Protein AF-A0A7V2EI03-F1 (afdb_monomer)

pLDDT: mean 86.57, std 11.57, range [43.09, 97.56]

Solvent-accessible surface area (backbone atoms only — not comparable to full-atom values): 9944 Å² total; per-residue (Å²): 137,78,85,56,79,82,74,56,60,48,71,90,79,48,100,59,63,23,69,63,52,40,55,52,52,53,52,49,51,53,52,50,52,54,53,52,54,51,49,53,54,51,54,51,53,53,48,50,55,51,51,53,50,51,52,50,48,49,64,69,45,44,64,57,49,55,50,51,54,50,52,52,50,52,51,52,52,50,51,54,51,49,55,58,45,50,58,48,48,56,49,23,67,60,45,73,46,70,100,67,74,70,36,81,49,77,43,60,46,98,86,69,48,73,32,36,39,40,34,15,68,36,94,83,65,77,47,76,53,34,43,38,38,44,41,60,46,98,87,70,48,72,31,35,39,39,37,36,41,65,71,32,32,35,35,36,42,42,41,59,48,99,86,69,48,80,74,46,79,48,77,48,78,77,48,107

Foldseek 3Di:
DDPCVVVQDDPPPDPDDRVVVNVVVVVVVVVVVVVVVVVVVVVVVVVVVVVVVVVVCCVVCVVVVVVVVVVVVVVVVVVVVVVVVVVQVVVCVQQVNPSADKDWDFDADPVRHTAKIWIGRDPVRPHTRKMWGFDADPVRAGQKIWMDHGNWIKIWGFDADPVRHTPDIDMDTPGD

Mean predicted aligned error: 14.57 Å

Sequence (176 aa):
MRQLEKYRFRDGITPLNADTFNSRFFDIDARIHVLEQLKISWEEAVSEVRNFAAERLNIVLAPARDTIDSLTQQAQDLISNLTAYEDRFFKALIFGIGEGGFYEEVTYDANGNPQEINFFTDSTRTQLIGSIQITYDLNGNPAQINYTIGQTTYRQTVNYDANGNPVSITQEVLGV

Nearest PDB structures (foldseek):
  8qja-assembly4_D  TM=5.358E-01  e=2.505E-01  Advenella mimigardefordensis DPN7
  8rha-assembly1_A  TM=5.346E-01  e=6.527E-01  Homo sapiens

Secondary structure (DSSP, 8-state):
--SGGGG---TTTSSS-HHHHHHHHHHHHHHHHHHHHHHHHHHHHHHHHHHHHHHHHHHHHHHHHHHHHHHHHHHHHHHHHHHHHHHHHHHHHHHT--S---EEEEEE-TTS-EEEEEEESSTTS-SEEEEEEEEE-TTS-EEEEEEEETTEEEEEEEEE-TTS-EEEEEEEEEE-

Structure (mmCIF, N/CA/C/O backbone):
data_AF-A0A7V2EI03-F1
#
_entry.id   AF-A0A7V2EI03-F1
#
loop_
_atom_site.group_PDB
_atom_site.id
_atom_site.type_symbol
_atom_site.label_atom_id
_atom_site.label_alt_id
_atom_site.label_comp_id
_atom_site.label_asym_id
_atom_site.label_entity_id
_atom_site.label_seq_id
_atom_site.pdbx_PDB_ins_code
_atom_site.Cartn_x
_atom_site.Cartn_y
_atom_site.Cartn_z
_atom_site.occupancy
_atom_site.B_iso_or_equiv
_atom_site.auth_seq_id
_atom_site.auth_comp_id
_atom_site.auth_asym_id
_atom_site.auth_atom_id
_atom_site.pdbx_PDB_model_num
ATOM 1 N N . MET A 1 1 ? -35.355 20.495 56.060 1.00 43.09 1 MET A N 1
ATOM 2 C CA . MET A 1 1 ? -36.654 21.188 55.908 1.00 43.09 1 MET A CA 1
ATOM 3 C C . MET A 1 1 ? -36.492 22.215 54.793 1.00 43.09 1 MET A C 1
ATOM 5 O O . MET A 1 1 ? -35.632 23.077 54.920 1.00 43.09 1 MET A O 1
ATOM 9 N N . ARG A 1 2 ? -3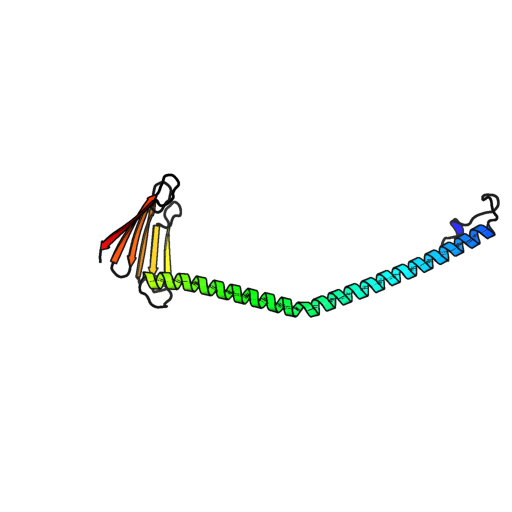7.162 22.022 53.646 1.00 53.34 2 ARG A N 1
ATOM 10 C CA . ARG A 1 2 ? -36.937 22.796 52.406 1.00 53.34 2 ARG A CA 1
ATOM 11 C C . ARG A 1 2 ? -37.581 24.191 52.479 1.00 53.34 2 ARG A C 1
ATOM 13 O O . ARG A 1 2 ? -38.558 24.380 53.191 1.00 53.34 2 ARG A O 1
ATOM 20 N N . GLN A 1 3 ? -37.025 25.139 51.719 1.00 56.72 3 GLN A N 1
ATOM 21 C CA . GLN A 1 3 ? -37.311 26.587 51.653 1.00 56.72 3 GLN A CA 1
ATOM 22 C C . GLN A 1 3 ? -38.717 26.966 51.113 1.00 56.72 3 GLN A C 1
ATOM 24 O O . GLN A 1 3 ? -38.883 27.970 50.423 1.00 56.72 3 GLN A O 1
ATOM 29 N N . LEU A 1 4 ? -39.741 26.164 51.399 1.00 62.81 4 LEU A N 1
ATOM 30 C CA . LEU A 1 4 ? -41.086 26.294 50.831 1.00 62.81 4 LEU A CA 1
ATOM 31 C C . LEU A 1 4 ? -41.955 27.352 51.538 1.00 62.81 4 LEU A C 1
ATOM 33 O O . LEU A 1 4 ? -42.941 27.814 50.971 1.00 62.81 4 LEU A O 1
ATOM 37 N N . GLU A 1 5 ? -41.546 27.809 52.728 1.00 67.50 5 GLU A N 1
ATOM 38 C CA . GLU A 1 5 ? -42.191 28.899 53.484 1.00 67.50 5 GLU A CA 1
ATOM 39 C C . GLU A 1 5 ? -42.365 30.182 52.650 1.00 67.50 5 GLU A C 1
ATOM 41 O O . GLU A 1 5 ? -43.338 30.917 52.820 1.00 67.50 5 GLU A O 1
ATOM 46 N N . LYS A 1 6 ? -41.448 30.441 51.705 1.00 72.56 6 LYS A N 1
ATOM 47 C CA . LYS A 1 6 ? -41.479 31.629 50.838 1.00 72.56 6 LYS A CA 1
ATOM 48 C C . LYS A 1 6 ? -42.637 31.613 49.830 1.00 72.56 6 LYS A C 1
ATOM 50 O O . LYS A 1 6 ? -43.072 32.681 49.410 1.00 72.56 6 LYS A O 1
ATOM 55 N N . TYR A 1 7 ? -43.135 30.434 49.459 1.00 71.50 7 TYR A N 1
ATOM 56 C CA . TYR A 1 7 ? -44.177 30.254 48.439 1.00 71.50 7 TYR A CA 1
ATOM 57 C C . TYR A 1 7 ? -45.554 29.940 49.039 1.00 71.50 7 TYR A C 1
ATOM 59 O O . TYR A 1 7 ? -46.480 29.582 48.316 1.00 71.50 7 TYR A O 1
ATOM 67 N N . ARG A 1 8 ? -45.700 30.078 50.364 1.00 77.38 8 ARG A N 1
ATOM 68 C CA . ARG A 1 8 ? -46.945 29.789 51.074 1.00 77.38 8 ARG A CA 1
ATOM 69 C C . ARG A 1 8 ? -48.007 30.854 50.771 1.00 77.38 8 ARG A C 1
ATOM 71 O O . ARG A 1 8 ? -47.783 32.047 50.986 1.00 77.38 8 ARG A O 1
ATOM 78 N N . PHE A 1 9 ? -49.176 30.417 50.317 1.00 81.62 9 PHE A N 1
ATOM 79 C CA . PHE A 1 9 ? -50.365 31.245 50.132 1.00 81.62 9 PHE A CA 1
ATOM 80 C C . PHE A 1 9 ? -50.846 31.805 51.480 1.00 81.62 9 PHE A C 1
ATOM 82 O O . PHE A 1 9 ? -50.673 31.162 52.520 1.00 81.62 9 PHE A O 1
ATOM 89 N N . AR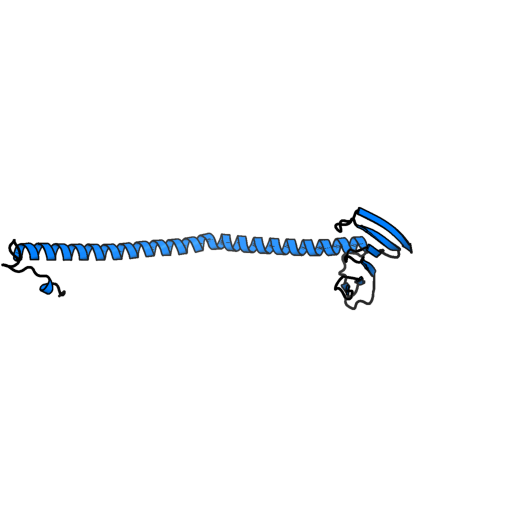G A 1 10 ? -51.418 33.015 51.471 1.00 80.56 10 ARG A N 1
ATOM 90 C CA . ARG A 1 10 ? -51.843 33.759 52.670 1.00 80.56 10 ARG A CA 1
ATOM 91 C C . ARG A 1 10 ? -53.272 34.264 52.507 1.00 80.56 10 ARG A C 1
ATOM 93 O O . ARG A 1 10 ? -53.633 34.760 51.438 1.00 80.56 10 ARG A O 1
ATOM 100 N N . ASP A 1 11 ? -54.049 34.184 53.580 1.00 77.12 11 ASP A N 1
ATOM 101 C CA . ASP A 1 11 ? -55.426 34.670 53.587 1.00 77.12 11 ASP A CA 1
ATOM 102 C C . ASP A 1 11 ? -55.490 36.187 53.357 1.00 77.12 11 ASP A C 1
ATOM 104 O O . ASP A 1 11 ? -54.619 36.941 53.793 1.00 77.12 11 ASP A O 1
ATOM 108 N N . GLY A 1 12 ? -56.517 36.629 52.626 1.00 73.19 12 GLY A N 1
ATOM 109 C CA . GLY A 1 12 ? -56.733 38.038 52.273 1.00 73.19 12 GLY A CA 1
ATOM 110 C C . GLY A 1 12 ? -55.955 38.540 51.049 1.00 73.19 12 GLY A C 1
ATOM 111 O O . GLY A 1 12 ? -56.200 39.658 50.606 1.00 73.19 12 GLY A O 1
ATOM 112 N N . ILE A 1 13 ? -55.057 37.728 50.476 1.00 71.69 13 ILE A N 1
ATOM 113 C CA . ILE A 1 13 ? -54.311 38.051 49.243 1.00 71.69 13 ILE A CA 1
ATOM 114 C C . ILE A 1 13 ? -54.766 37.162 48.070 1.00 71.69 13 ILE A C 1
ATOM 116 O O . ILE A 1 13 ? -54.751 37.606 46.923 1.00 71.69 13 ILE A O 1
ATOM 120 N N . THR A 1 14 ? -55.213 35.927 48.338 1.00 63.34 14 THR A N 1
ATOM 121 C CA . THR A 1 14 ? -55.701 34.972 47.323 1.00 63.34 14 THR A CA 1
ATOM 122 C C . THR A 1 14 ? -57.198 34.650 47.442 1.00 63.34 14 THR A C 1
ATOM 124 O O . THR A 1 14 ? -57.720 34.660 48.554 1.00 63.34 14 THR A O 1
ATOM 127 N N . PRO A 1 15 ? -57.905 34.330 46.330 1.00 64.94 15 PRO A N 1
ATOM 128 C CA . PRO A 1 15 ? -59.373 34.199 46.317 1.00 64.94 15 PRO A CA 1
ATOM 129 C C . PRO A 1 15 ? -59.959 33.030 47.127 1.00 64.94 15 PRO A C 1
ATOM 131 O O . PRO A 1 15 ? -61.143 33.063 47.448 1.00 64.94 15 PRO A O 1
ATOM 134 N N . LEU A 1 16 ? -59.168 31.992 47.435 1.00 67.62 16 LEU A N 1
ATOM 135 C CA . LEU A 1 16 ? -59.571 30.880 48.311 1.00 67.62 16 LEU A CA 1
ATOM 136 C C . LEU A 1 16 ? -58.662 30.823 49.546 1.00 67.62 16 LEU A C 1
ATOM 138 O O . LEU A 1 16 ? -57.548 31.350 49.527 1.00 67.62 16 LEU A O 1
ATOM 142 N N . ASN A 1 17 ? -59.146 30.137 50.586 1.00 81.81 17 ASN A N 1
ATOM 143 C CA . ASN A 1 17 ? -58.458 29.942 51.862 1.00 81.81 17 ASN A CA 1
ATOM 144 C C . ASN A 1 17 ? -57.049 29.331 51.671 1.00 81.81 17 ASN A C 1
ATOM 146 O O . ASN A 1 17 ? -56.855 28.364 50.920 1.00 81.81 17 ASN A O 1
ATOM 150 N N . ALA A 1 18 ? -56.077 29.906 52.378 1.00 81.50 18 ALA A N 1
ATOM 151 C CA . ALA A 1 18 ? -54.665 29.562 52.327 1.00 81.50 18 ALA A CA 1
ATOM 152 C C . ALA A 1 18 ? -54.376 28.096 52.673 1.00 81.50 18 ALA A C 1
ATOM 154 O O . ALA A 1 18 ? -53.544 27.477 52.011 1.00 81.50 18 ALA A O 1
ATOM 155 N N . ASP A 1 19 ? -55.062 27.511 53.652 1.00 82.12 19 ASP A N 1
ATOM 156 C CA . ASP A 1 19 ? -54.859 26.120 54.075 1.00 82.12 19 ASP A CA 1
ATOM 157 C C . ASP A 1 19 ? -55.144 25.146 52.932 1.00 82.12 19 ASP A C 1
ATOM 159 O O . ASP A 1 19 ? -54.378 24.210 52.687 1.00 82.12 19 ASP A O 1
ATOM 163 N N . THR A 1 20 ? -56.203 25.408 52.162 1.00 83.06 20 THR A N 1
ATOM 164 C CA . THR A 1 20 ? -56.577 24.553 51.027 1.00 83.06 20 THR A CA 1
ATOM 165 C C . THR A 1 20 ? -55.536 24.619 49.911 1.00 83.06 20 THR A C 1
ATOM 167 O O . THR A 1 20 ? -55.141 23.585 49.366 1.00 83.06 20 THR A O 1
ATOM 170 N N . PHE A 1 21 ? -55.072 25.822 49.561 1.00 84.00 21 PHE A N 1
ATOM 171 C CA . PHE A 1 21 ? -54.076 25.990 48.502 1.00 84.00 21 PHE A CA 1
ATOM 172 C C . PHE A 1 21 ? -52.703 25.460 48.903 1.00 84.00 21 PHE A C 1
ATOM 174 O O . PHE A 1 21 ? -52.075 24.756 48.116 1.00 84.00 21 PHE A O 1
ATOM 181 N N . ASN A 1 22 ? -52.257 25.745 50.126 1.00 84.81 22 ASN A N 1
ATOM 182 C CA . ASN A 1 22 ? -50.972 25.273 50.631 1.00 84.81 22 ASN A CA 1
ATOM 183 C C . ASN A 1 22 ? -50.928 23.748 50.729 1.00 84.81 22 ASN A C 1
ATOM 185 O O . ASN A 1 22 ? -49.945 23.146 50.306 1.00 84.81 22 ASN A O 1
ATOM 189 N N . SER A 1 23 ? -52.006 23.114 51.208 1.00 85.75 23 SER A N 1
ATOM 190 C CA . SER A 1 23 ? -52.102 21.651 51.259 1.00 85.75 23 SER A CA 1
ATOM 191 C C . SER A 1 23 ? -51.944 21.023 49.871 1.00 85.75 23 SER A C 1
ATOM 193 O O . SER A 1 23 ? -51.125 20.124 49.694 1.00 85.75 23 SER A O 1
ATOM 195 N N . ARG A 1 24 ? -52.658 21.540 48.862 1.00 86.44 24 ARG A N 1
ATOM 196 C CA . ARG A 1 24 ? -52.561 21.035 47.482 1.00 86.44 24 ARG A CA 1
ATOM 197 C C . ARG A 1 24 ? -51.207 21.323 46.841 1.00 86.44 24 ARG A C 1
ATOM 199 O O . ARG A 1 24 ? -50.679 20.473 46.136 1.00 86.44 24 ARG A O 1
ATOM 206 N N . PHE A 1 25 ? -50.654 22.513 47.061 1.00 85.94 25 PHE A N 1
ATOM 207 C CA . PHE A 1 25 ? -49.375 22.912 46.481 1.00 85.94 25 PHE A CA 1
ATOM 208 C C . PHE A 1 25 ? -48.225 22.045 47.001 1.00 85.94 25 PHE A C 1
ATOM 210 O O . PHE A 1 25 ? -47.438 21.540 46.205 1.00 85.94 25 PHE A O 1
ATOM 217 N N . PHE A 1 26 ? -48.164 21.811 48.313 1.00 86.38 26 PHE A N 1
ATOM 218 C CA . PHE A 1 26 ? -47.128 20.955 48.892 1.00 86.38 26 PHE A CA 1
ATOM 219 C C . PHE A 1 26 ? -47.316 19.474 48.541 1.00 86.38 26 PHE A C 1
ATOM 221 O O . PHE A 1 26 ? -46.319 18.781 48.355 1.00 86.38 26 PHE A O 1
ATOM 228 N N . ASP A 1 27 ? -48.556 18.994 48.382 1.00 90.19 27 ASP A N 1
ATOM 229 C CA . ASP A 1 27 ? -48.814 17.648 47.847 1.00 90.19 27 ASP A CA 1
ATOM 230 C C . ASP A 1 27 ? -48.286 17.498 46.409 1.00 90.19 27 ASP A C 1
ATOM 232 O O . ASP A 1 27 ? -47.587 16.535 46.091 1.00 90.19 27 ASP A O 1
ATOM 236 N N . ILE A 1 28 ? -48.552 18.482 45.543 1.00 89.50 28 ILE A N 1
ATOM 237 C CA . ILE A 1 28 ? -48.052 18.488 44.163 1.00 89.50 28 ILE A CA 1
ATOM 238 C C . ILE A 1 28 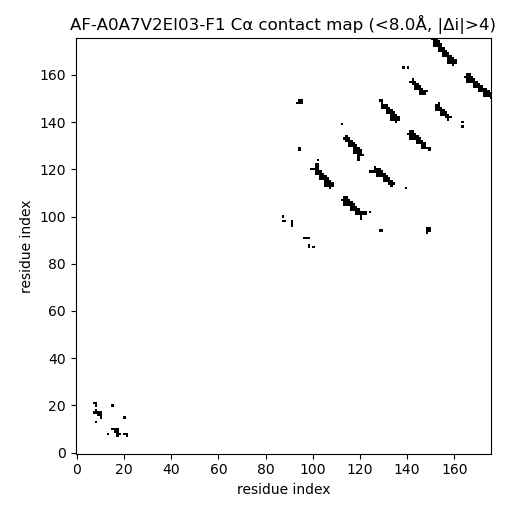? -46.519 18.534 44.132 1.00 89.50 28 ILE A C 1
ATOM 240 O O . ILE A 1 28 ? -45.922 17.750 43.398 1.00 89.50 28 ILE A O 1
ATOM 244 N N . ASP A 1 29 ? -45.879 19.390 44.934 1.00 87.56 29 ASP A N 1
ATOM 245 C CA . ASP A 1 29 ? -44.412 19.470 45.031 1.00 87.56 29 ASP A CA 1
ATOM 246 C C . ASP A 1 29 ? -43.801 18.133 45.476 1.00 87.56 29 ASP A C 1
ATOM 248 O O . ASP A 1 29 ? -42.862 17.631 44.855 1.00 87.56 29 ASP A O 1
ATOM 252 N N . ALA A 1 30 ? -44.391 17.489 46.488 1.00 88.19 30 ALA A N 1
ATOM 253 C CA . ALA A 1 30 ? -43.953 16.174 46.944 1.00 88.19 30 ALA A CA 1
ATOM 254 C C . ALA A 1 30 ? -44.085 15.110 45.840 1.00 88.19 30 ALA A C 1
ATOM 256 O O . ALA A 1 30 ? -43.170 14.309 45.639 1.00 88.19 30 ALA A O 1
ATOM 257 N N . ARG A 1 31 ? -45.190 15.117 45.084 1.00 93.00 31 ARG A N 1
ATOM 258 C CA . ARG A 1 31 ? -45.401 14.194 43.956 1.00 93.00 31 ARG A CA 1
ATOM 259 C C . ARG A 1 31 ? -44.432 14.452 42.805 1.00 93.00 31 ARG A C 1
ATOM 261 O O . ARG A 1 31 ? -43.908 13.490 42.248 1.00 93.00 31 ARG A O 1
ATOM 268 N N . ILE A 1 32 ? -44.169 15.715 42.467 1.00 92.94 32 ILE A N 1
ATOM 269 C CA . ILE A 1 32 ? -43.160 16.095 41.467 1.00 92.94 32 ILE A CA 1
ATOM 270 C C . ILE A 1 32 ? -41.792 15.579 41.904 1.00 92.94 32 ILE A C 1
ATOM 272 O O . ILE A 1 32 ? -41.117 14.919 41.121 1.00 92.94 3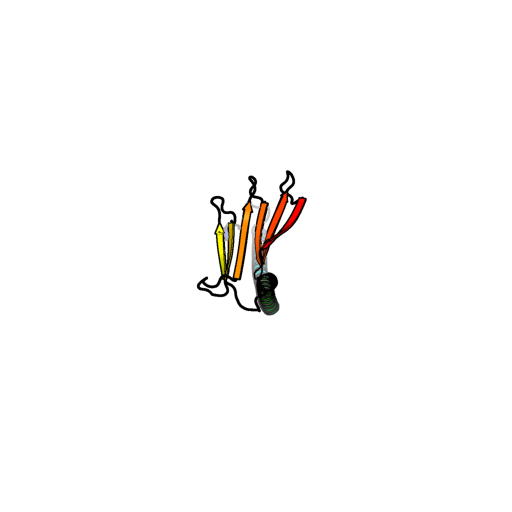2 ILE A O 1
ATOM 276 N N . HIS A 1 33 ? -41.430 15.775 43.172 1.00 90.25 33 HIS A N 1
ATOM 277 C CA . HIS A 1 33 ? -40.152 15.309 43.688 1.00 90.25 33 HIS A CA 1
ATOM 278 C C . HIS A 1 33 ? -39.976 13.786 43.570 1.00 90.25 33 HIS A C 1
ATOM 280 O O . HIS A 1 33 ? -38.907 13.312 43.188 1.00 90.25 33 HIS A O 1
ATOM 286 N N . VAL A 1 34 ? -41.022 13.004 43.862 1.00 93.00 34 VAL A N 1
ATOM 287 C CA . VAL A 1 34 ? -40.993 11.540 43.688 1.00 93.00 34 VAL A CA 1
ATOM 288 C C . VAL A 1 34 ? -40.834 11.157 42.211 1.00 93.00 34 VAL A C 1
ATOM 290 O O . VAL A 1 34 ? -40.063 10.253 41.891 1.00 93.00 34 VAL A O 1
ATOM 293 N N . LEU A 1 35 ? -41.519 11.851 41.296 1.00 93.94 35 LEU A N 1
ATOM 294 C CA . LEU A 1 35 ? -41.382 11.612 39.855 1.00 93.94 35 LEU A CA 1
ATOM 295 C C . LEU A 1 35 ? -39.978 11.955 39.336 1.00 93.94 35 LEU A C 1
ATOM 297 O O . LEU A 1 35 ? -39.449 11.225 38.499 1.00 93.94 35 LEU A O 1
ATOM 301 N N . GLU A 1 36 ? -39.354 13.018 39.845 1.00 92.94 36 GLU A N 1
ATOM 302 C CA . GLU A 1 36 ? -37.969 13.378 39.517 1.00 92.94 36 GLU A CA 1
ATOM 303 C C . GLU A 1 36 ? -36.981 12.292 39.954 1.00 92.94 36 GLU A C 1
ATOM 305 O O . GLU A 1 36 ? -36.108 11.912 39.177 1.00 92.94 36 GLU A O 1
ATOM 310 N N . GLN A 1 37 ? -37.144 11.741 41.162 1.00 93.12 37 GLN A N 1
ATOM 311 C CA . GLN A 1 37 ? -36.303 10.640 41.643 1.00 93.12 37 GLN A CA 1
ATOM 312 C C . GLN A 1 37 ? -36.459 9.380 40.786 1.00 93.12 37 GLN A C 1
ATOM 314 O O . GLN A 1 37 ? -35.463 8.759 40.416 1.00 93.12 37 GLN A O 1
ATOM 319 N N . LEU A 1 38 ? -37.698 9.022 40.431 1.00 93.94 38 LEU A N 1
ATOM 320 C CA . LEU A 1 38 ? -37.958 7.898 39.531 1.00 93.94 38 LEU A CA 1
ATOM 321 C C . LEU A 1 38 ? -37.294 8.122 38.172 1.00 93.94 38 LEU A C 1
ATOM 323 O O . LEU A 1 38 ? -36.646 7.214 37.661 1.00 93.94 38 LEU A O 1
ATOM 327 N N . LYS A 1 39 ? -37.414 9.325 37.600 1.00 94.44 39 LYS A N 1
ATOM 328 C CA . LYS A 1 39 ? -36.780 9.668 36.323 1.00 94.44 39 LYS A CA 1
ATOM 329 C C . LYS A 1 39 ? -35.261 9.471 36.372 1.00 94.44 39 LYS A C 1
ATOM 331 O O . LYS A 1 39 ? -34.727 8.837 35.470 1.00 94.44 39 LYS A O 1
ATOM 336 N N . ILE A 1 40 ? -34.592 9.974 37.412 1.00 93.06 40 ILE A N 1
ATOM 337 C CA . ILE A 1 40 ? -33.139 9.813 37.586 1.00 93.06 40 ILE A CA 1
ATOM 338 C C . ILE A 1 40 ? -32.769 8.324 37.613 1.00 93.06 40 ILE A C 1
ATOM 340 O O . ILE A 1 40 ? -31.898 7.895 36.864 1.00 93.06 40 ILE A O 1
ATOM 344 N N . SER A 1 41 ? -33.495 7.516 38.390 1.00 94.44 41 SER A N 1
ATOM 345 C CA . SER A 1 41 ? -33.260 6.068 38.462 1.00 94.44 41 SER A CA 1
ATOM 346 C C . SER A 1 41 ? -33.464 5.361 37.114 1.00 94.44 41 SER A C 1
ATOM 348 O O . SER A 1 41 ? -32.702 4.460 36.765 1.00 94.44 41 SER A O 1
ATOM 350 N N . TRP A 1 42 ? -34.459 5.776 36.324 1.00 95.38 42 TRP A N 1
ATOM 351 C CA . TRP A 1 42 ? -34.655 5.259 34.967 1.00 95.38 42 TRP A CA 1
ATOM 352 C C . TRP A 1 42 ? -33.506 5.638 34.031 1.00 95.38 42 TRP A C 1
ATOM 354 O O . TRP A 1 42 ? -33.054 4.798 33.255 1.00 95.38 42 TRP A O 1
ATOM 364 N N . GLU A 1 43 ? -33.025 6.879 34.095 1.00 96.31 43 GLU A N 1
ATOM 365 C CA . GLU A 1 43 ? -31.878 7.331 33.300 1.00 96.31 43 GLU A CA 1
ATOM 366 C C . GLU A 1 43 ? -30.607 6.544 33.657 1.00 96.31 43 GLU A C 1
ATOM 368 O O . GLU A 1 43 ? -29.874 6.119 32.761 1.00 96.31 43 GLU A O 1
ATOM 373 N N . GLU A 1 44 ? -30.387 6.271 34.944 1.00 96.00 44 GLU A N 1
ATOM 374 C CA . GLU A 1 44 ? -29.291 5.426 35.429 1.00 96.00 44 GLU A CA 1
ATOM 375 C C . GLU A 1 44 ? -29.404 3.988 34.902 1.00 96.00 44 GLU A C 1
ATOM 377 O O . GLU A 1 44 ? -28.453 3.480 34.304 1.00 96.00 44 GLU A O 1
ATOM 382 N N . ALA A 1 45 ? -30.576 3.357 35.025 1.00 94.81 45 ALA A N 1
ATOM 383 C CA . ALA A 1 45 ? -30.803 1.993 34.544 1.00 94.81 45 ALA A CA 1
ATOM 384 C C . ALA A 1 45 ? -30.622 1.870 33.019 1.00 94.81 45 ALA A C 1
ATOM 386 O O . ALA A 1 45 ? -30.026 0.912 32.521 1.00 94.81 45 ALA A O 1
ATOM 387 N N . VAL A 1 46 ? -31.097 2.859 32.252 1.00 96.88 46 VAL A N 1
ATOM 388 C CA . VAL A 1 46 ? -30.898 2.909 30.794 1.00 96.88 46 VAL A CA 1
ATOM 389 C C . VAL A 1 46 ? -29.417 3.064 30.447 1.00 96.88 46 VAL A C 1
ATOM 391 O O . VAL A 1 46 ? -28.935 2.414 29.515 1.00 96.88 46 VAL A O 1
ATOM 394 N N . SER A 1 47 ? -28.684 3.897 31.189 1.00 96.56 47 SER A N 1
ATOM 395 C CA . SER A 1 47 ? -27.239 4.072 31.011 1.00 96.56 47 SER A CA 1
ATOM 396 C C . SER A 1 47 ? -26.481 2.763 31.249 1.00 96.56 47 SER A C 1
ATOM 398 O O . SER A 1 47 ? -25.632 2.384 30.440 1.00 96.56 47 SER A O 1
ATOM 400 N N . GLU A 1 48 ? -26.836 2.019 32.297 1.00 96.38 48 GLU A N 1
ATOM 401 C CA . GLU A 1 48 ? -26.223 0.729 32.620 1.00 96.38 48 GLU A CA 1
ATOM 402 C C . GLU A 1 48 ? -26.441 -0.307 31.508 1.00 96.38 48 GLU A C 1
ATOM 404 O O . GLU A 1 48 ? -25.479 -0.902 31.016 1.00 96.38 48 GLU A O 1
ATOM 409 N N . VAL A 1 49 ? -27.681 -0.453 31.023 1.00 95.88 49 VAL A N 1
ATOM 410 C CA . VAL A 1 49 ? -27.998 -1.358 29.903 1.00 95.88 49 VAL A CA 1
ATOM 411 C C . VAL A 1 49 ? -27.234 -0.965 28.639 1.00 95.88 49 VAL A C 1
ATOM 413 O O . VAL A 1 49 ? -26.706 -1.833 27.940 1.00 95.88 49 VAL A O 1
ATOM 416 N N . ARG A 1 50 ? -27.141 0.336 28.339 1.00 94.81 50 ARG A N 1
ATOM 417 C CA . ARG A 1 50 ? -26.398 0.833 27.175 1.00 94.81 50 ARG A CA 1
ATOM 418 C C . ARG A 1 50 ? -24.910 0.497 27.272 1.00 94.81 50 ARG A C 1
ATOM 420 O O . ARG A 1 50 ? -24.335 0.041 26.284 1.00 94.81 50 ARG A O 1
ATOM 427 N N . ASN A 1 51 ? -24.300 0.710 28.435 1.00 95.50 51 ASN A N 1
ATOM 428 C CA . ASN A 1 51 ? -22.881 0.435 28.651 1.00 95.50 51 ASN A CA 1
ATOM 429 C C . ASN A 1 51 ? -22.590 -1.066 28.560 1.00 95.50 51 ASN A C 1
ATOM 431 O O . ASN A 1 51 ? -21.680 -1.469 27.838 1.00 95.50 51 ASN A O 1
ATOM 435 N N . PHE A 1 52 ? -23.428 -1.892 29.187 1.00 94.88 52 PHE A N 1
ATOM 436 C CA . PHE A 1 52 ? -23.335 -3.346 29.089 1.00 94.88 52 PHE A CA 1
ATOM 437 C C . PHE A 1 52 ? -23.475 -3.842 27.642 1.00 94.88 52 PHE A C 1
ATOM 439 O O . PHE A 1 52 ? -22.714 -4.699 27.189 1.00 94.88 52 PHE A O 1
ATOM 446 N N . ALA A 1 53 ? -24.424 -3.291 26.880 1.00 93.38 53 ALA A N 1
ATOM 447 C CA . ALA A 1 53 ? -24.597 -3.640 25.474 1.00 93.38 53 ALA A CA 1
ATOM 448 C C . ALA A 1 53 ? -23.370 -3.255 24.632 1.00 93.38 53 ALA A C 1
ATOM 450 O O . ALA A 1 53 ? -22.933 -4.052 23.804 1.00 93.38 53 ALA A O 1
ATOM 451 N N . ALA A 1 54 ? -22.790 -2.073 24.859 1.00 94.50 54 ALA A N 1
ATOM 452 C CA . ALA A 1 54 ? -21.581 -1.632 24.166 1.00 94.50 54 ALA A CA 1
ATOM 453 C C . ALA A 1 54 ? -20.377 -2.538 24.474 1.00 94.50 54 ALA A C 1
ATOM 455 O O . ALA A 1 54 ? -19.661 -2.942 23.559 1.00 94.50 54 ALA A O 1
ATOM 456 N N . GLU A 1 55 ? -20.190 -2.917 25.739 1.00 95.38 55 GLU A N 1
ATOM 457 C CA . GLU A 1 55 ? -19.133 -3.842 26.155 1.00 95.38 55 GLU A CA 1
ATOM 458 C C . GLU A 1 55 ? -19.300 -5.218 25.500 1.00 95.38 55 GLU A C 1
ATOM 460 O O . GLU A 1 55 ? -18.360 -5.757 24.913 1.00 95.38 55 GLU A O 1
ATOM 465 N N . ARG A 1 56 ? -20.522 -5.762 25.502 1.00 93.44 56 ARG A N 1
ATOM 466 C CA . ARG A 1 56 ? -20.804 -7.047 24.853 1.00 93.44 56 ARG A CA 1
ATOM 467 C C . ARG A 1 56 ? -20.620 -7.005 23.345 1.00 93.44 56 ARG A C 1
ATOM 469 O O . ARG A 1 56 ? -20.090 -7.962 22.788 1.00 93.44 56 ARG A O 1
ATOM 476 N N . LEU A 1 57 ? -21.047 -5.929 22.687 1.00 93.31 57 LEU A N 1
ATOM 477 C CA . LEU A 1 57 ? -20.820 -5.755 21.254 1.00 93.31 57 LEU A CA 1
ATOM 478 C C . LEU A 1 57 ? -19.324 -5.721 20.946 1.00 93.31 57 LEU A C 1
ATOM 480 O O . LEU A 1 57 ? -18.898 -6.403 20.021 1.00 93.31 57 LEU A O 1
ATOM 484 N N . ASN A 1 58 ? -18.520 -5.022 21.749 1.00 93.38 58 ASN A N 1
ATOM 485 C CA . ASN A 1 58 ? -17.069 -5.020 21.577 1.00 93.38 58 ASN A CA 1
ATOM 486 C C . ASN A 1 58 ? -16.470 -6.425 21.719 1.00 93.38 58 ASN A C 1
ATOM 488 O O . ASN A 1 58 ? -15.680 -6.824 20.871 1.00 93.38 58 ASN A O 1
ATOM 492 N N . ILE A 1 59 ? -16.879 -7.202 22.726 1.00 93.94 59 ILE A N 1
ATOM 493 C CA . ILE A 1 59 ? -16.394 -8.581 22.919 1.00 93.94 59 ILE A CA 1
ATOM 494 C C . ILE A 1 59 ? -16.777 -9.480 21.736 1.00 93.94 59 ILE A C 1
ATOM 496 O O . ILE A 1 59 ? -15.962 -10.269 21.268 1.00 93.94 59 ILE A O 1
ATOM 500 N N . VAL A 1 60 ? -18.013 -9.368 21.246 1.00 95.69 60 VAL A N 1
ATOM 501 C CA . VAL A 1 60 ? -18.512 -10.200 20.139 1.00 95.69 60 VAL A CA 1
ATOM 502 C C . VAL A 1 60 ? -17.868 -9.813 18.807 1.00 95.69 60 VAL A C 1
ATOM 504 O O . VAL A 1 60 ? -17.606 -10.685 17.982 1.00 95.69 60 VAL A O 1
ATOM 507 N N . LEU A 1 61 ? -17.612 -8.523 18.584 1.00 93.69 61 LEU A N 1
ATOM 508 C CA . LEU A 1 61 ? -17.087 -8.014 17.316 1.00 93.69 61 LEU A CA 1
ATOM 509 C C . LEU A 1 61 ? -15.555 -7.994 17.249 1.00 93.69 61 LEU A C 1
ATOM 511 O O . LEU A 1 61 ? -15.016 -7.991 16.143 1.00 93.69 61 LEU A O 1
ATOM 515 N N . ALA A 1 62 ? -14.848 -8.014 18.385 1.00 94.88 62 ALA A N 1
ATOM 516 C CA . ALA A 1 62 ? -13.384 -7.991 18.415 1.00 94.88 62 ALA A CA 1
ATOM 517 C C . ALA A 1 62 ? -12.735 -9.114 17.578 1.00 94.88 62 ALA A C 1
ATOM 519 O O . ALA A 1 62 ? -11.927 -8.785 16.715 1.00 94.88 62 ALA A O 1
ATOM 520 N N . PRO A 1 63 ? -13.142 -10.398 17.677 1.00 95.88 63 PRO A N 1
ATOM 521 C CA . PRO A 1 63 ? -12.530 -11.461 16.874 1.00 95.88 63 PRO A CA 1
ATOM 522 C C . PRO A 1 63 ? -12.728 -11.275 15.363 1.00 95.88 63 PRO A C 1
ATOM 524 O O . PRO A 1 63 ? -11.855 -11.612 14.562 1.00 95.88 63 PRO A O 1
ATOM 527 N N . ALA A 1 64 ? -13.884 -10.736 14.959 1.00 94.69 64 ALA A N 1
ATOM 528 C CA . ALA A 1 64 ? -14.160 -10.438 13.557 1.00 94.69 64 ALA A CA 1
ATOM 529 C C . ALA A 1 64 ? -13.261 -9.302 13.053 1.00 94.69 64 ALA A C 1
ATOM 531 O O . ALA A 1 64 ? -12.733 -9.392 11.947 1.00 94.69 64 ALA A O 1
ATOM 532 N N . ARG A 1 65 ? -13.042 -8.270 13.878 1.00 95.06 65 ARG A N 1
ATOM 533 C CA . ARG A 1 65 ? -12.098 -7.187 13.583 1.00 95.06 65 ARG A CA 1
ATOM 534 C C . ARG A 1 65 ? -10.670 -7.712 13.439 1.00 95.06 65 ARG A C 1
ATOM 536 O O . ARG A 1 65 ? -10.052 -7.445 12.417 1.00 95.06 65 ARG A O 1
ATOM 543 N N . ASP A 1 66 ? -10.203 -8.529 14.380 1.00 96.25 66 ASP A N 1
ATOM 544 C CA . ASP A 1 66 ? -8.858 -9.119 14.333 1.00 96.25 66 ASP A CA 1
ATOM 545 C C . ASP A 1 66 ? -8.661 -9.980 13.072 1.00 96.25 66 ASP A C 1
ATOM 547 O O . ASP A 1 66 ? -7.606 -9.959 12.435 1.00 96.25 66 ASP A O 1
ATOM 551 N N . THR A 1 67 ? -9.707 -10.708 12.665 1.00 96.69 67 THR A N 1
ATOM 552 C CA . THR A 1 67 ? -9.699 -11.498 11.426 1.00 96.69 67 THR A CA 1
ATOM 553 C C . THR A 1 67 ? -9.610 -10.604 10.188 1.00 96.69 67 THR A C 1
ATOM 555 O O . THR A 1 67 ? -8.827 -10.893 9.284 1.00 96.69 67 THR A O 1
ATOM 558 N N . ILE A 1 68 ? -10.387 -9.517 10.135 1.00 96.69 68 ILE A N 1
ATOM 559 C CA . ILE A 1 68 ? -10.349 -8.546 9.031 1.00 96.69 68 ILE A CA 1
ATOM 560 C C . ILE A 1 68 ? -8.966 -7.899 8.933 1.00 96.69 68 ILE A C 1
ATOM 562 O O . ILE A 1 68 ? -8.416 -7.812 7.833 1.00 96.69 68 ILE A O 1
ATOM 566 N N . ASP A 1 69 ? -8.389 -7.492 10.061 1.00 97.00 69 ASP A N 1
ATOM 567 C CA . ASP A 1 69 ? -7.068 -6.866 10.108 1.00 97.00 69 ASP A CA 1
ATOM 568 C C . ASP A 1 69 ? -5.987 -7.852 9.623 1.00 97.00 69 ASP A C 1
ATOM 570 O O . ASP A 1 69 ? -5.163 -7.507 8.773 1.00 97.00 69 ASP A O 1
ATOM 574 N N . SER A 1 70 ? -6.050 -9.118 10.054 1.00 97.56 70 SER A N 1
ATOM 575 C CA . SER A 1 70 ? -5.139 -10.172 9.587 1.00 97.56 70 SER A CA 1
ATOM 576 C C . SER A 1 70 ? -5.261 -10.448 8.085 1.00 97.56 70 SER A C 1
ATOM 578 O O . SER A 1 70 ? -4.247 -10.544 7.393 1.00 97.56 70 SER A O 1
ATOM 580 N N . LEU A 1 71 ? -6.485 -10.562 7.559 1.00 97.31 71 LEU A N 1
ATOM 581 C CA . LEU A 1 71 ? -6.717 -10.786 6.129 1.00 97.31 71 LEU A CA 1
ATOM 582 C C . LEU A 1 71 ? -6.255 -9.595 5.286 1.00 97.31 71 LEU A C 1
ATOM 584 O O . LEU A 1 71 ? -5.693 -9.785 4.208 1.00 97.31 71 LEU A O 1
ATOM 588 N N . THR A 1 72 ? -6.457 -8.377 5.787 1.00 97.12 72 THR A N 1
ATOM 589 C CA . THR A 1 72 ? -5.994 -7.151 5.129 1.00 97.12 72 THR A CA 1
ATOM 590 C C . THR A 1 72 ? -4.473 -7.138 5.029 1.00 97.12 72 THR A C 1
ATOM 592 O O . THR A 1 72 ? -3.942 -6.875 3.951 1.00 97.12 72 THR A O 1
ATOM 595 N N . GLN A 1 73 ? -3.772 -7.495 6.109 1.00 96.56 73 GLN A N 1
ATOM 596 C CA . GLN A 1 73 ? -2.314 -7.587 6.094 1.00 96.56 73 GLN A CA 1
ATOM 597 C C . GLN A 1 73 ? -1.824 -8.665 5.118 1.00 96.56 73 GLN A C 1
ATOM 599 O O . GLN A 1 73 ? -0.966 -8.394 4.284 1.00 96.56 73 GLN A O 1
ATOM 604 N N . GLN A 1 74 ? -2.422 -9.861 5.144 1.00 96.81 74 GLN A N 1
ATOM 605 C CA . GLN A 1 74 ? -2.065 -10.939 4.213 1.00 96.81 74 GLN A CA 1
ATOM 606 C C . GLN A 1 74 ? -2.257 -10.523 2.747 1.00 96.81 74 GLN A C 1
ATOM 608 O O . GLN A 1 74 ? -1.415 -10.825 1.903 1.00 96.81 74 GLN A O 1
ATOM 613 N N . ALA A 1 75 ? -3.341 -9.811 2.432 1.00 94.50 75 ALA A N 1
ATOM 614 C CA . ALA A 1 75 ? -3.580 -9.300 1.086 1.00 94.50 75 ALA A CA 1
ATOM 615 C C . ALA A 1 75 ? -2.525 -8.263 0.667 1.00 94.50 75 ALA A C 1
ATOM 617 O O . ALA A 1 75 ? -2.036 -8.314 -0.460 1.00 94.50 75 ALA A O 1
ATOM 618 N N . GLN A 1 76 ? -2.140 -7.353 1.566 1.00 95.94 76 GLN A N 1
ATOM 619 C CA . GLN A 1 76 ? -1.080 -6.371 1.310 1.00 95.94 76 GLN A CA 1
ATOM 620 C C . GLN A 1 76 ? 0.284 -7.039 1.080 1.00 95.94 76 GLN A C 1
ATOM 622 O O . GLN A 1 76 ? 1.010 -6.649 0.160 1.00 95.94 76 GLN A O 1
ATOM 627 N N . ASP A 1 77 ? 0.605 -8.076 1.854 1.00 95.06 77 ASP A N 1
ATOM 628 C CA . ASP A 1 77 ? 1.841 -8.846 1.702 1.00 95.06 77 ASP A CA 1
ATOM 629 C C . ASP A 1 77 ? 1.856 -9.606 0.366 1.00 95.06 77 ASP A C 1
ATOM 631 O O . ASP A 1 77 ? 2.853 -9.585 -0.357 1.00 95.06 77 ASP A O 1
ATOM 635 N N . LEU A 1 78 ? 0.733 -10.233 -0.009 1.00 94.06 78 LEU A N 1
ATOM 636 C CA . LEU A 1 78 ? 0.577 -10.910 -1.300 1.00 94.06 78 LEU A CA 1
ATOM 637 C C . LEU A 1 78 ? 0.743 -9.944 -2.477 1.00 94.06 78 LEU A C 1
ATOM 639 O O . LEU A 1 78 ? 1.475 -10.259 -3.413 1.00 94.06 78 LEU A O 1
ATOM 643 N N . ILE A 1 79 ? 0.108 -8.768 -2.420 1.00 92.19 79 ILE A N 1
ATOM 644 C CA . ILE A 1 79 ? 0.241 -7.735 -3.457 1.00 92.19 79 ILE A CA 1
ATOM 645 C C . ILE A 1 79 ? 1.700 -7.290 -3.577 1.00 92.19 79 ILE A C 1
ATOM 647 O O . ILE A 1 79 ? 2.243 -7.259 -4.677 1.00 92.19 79 ILE A O 1
ATOM 651 N N . SER A 1 80 ? 2.362 -7.009 -2.454 1.00 90.06 80 SER A N 1
ATOM 652 C CA . SER A 1 80 ? 3.765 -6.576 -2.448 1.00 90.06 80 SER A CA 1
ATOM 653 C C . SER A 1 80 ? 4.694 -7.635 -3.047 1.00 90.06 80 SER A C 1
ATOM 655 O O . SER A 1 80 ? 5.574 -7.317 -3.849 1.00 90.06 80 SER A O 1
ATOM 657 N N . ASN A 1 81 ? 4.470 -8.905 -2.701 1.00 85.06 81 ASN A N 1
ATOM 658 C CA . ASN A 1 81 ? 5.232 -10.024 -3.246 1.00 85.06 81 ASN A CA 1
ATOM 659 C C . ASN A 1 81 ? 5.006 -10.197 -4.750 1.00 85.06 81 ASN A C 1
ATOM 661 O O . ASN A 1 81 ? 5.973 -10.439 -5.472 1.00 85.06 81 ASN A O 1
ATOM 665 N N . LEU A 1 82 ? 3.765 -10.051 -5.224 1.00 84.62 82 LEU A N 1
ATOM 666 C CA . LEU A 1 82 ? 3.443 -10.153 -6.644 1.00 84.62 82 LEU A CA 1
ATOM 667 C C . LEU A 1 82 ? 4.103 -9.028 -7.443 1.00 84.62 82 LEU A C 1
ATOM 669 O O . LEU A 1 82 ? 4.793 -9.321 -8.411 1.00 84.62 82 LEU A O 1
ATOM 673 N N . THR A 1 83 ? 4.002 -7.775 -6.997 1.00 79.19 83 THR A N 1
ATOM 674 C CA . THR A 1 83 ? 4.659 -6.637 -7.664 1.00 79.19 83 THR A CA 1
ATOM 675 C C . THR A 1 83 ? 6.176 -6.826 -7.735 1.00 79.19 83 THR A C 1
ATOM 677 O O . THR A 1 83 ? 6.798 -6.601 -8.772 1.00 79.19 83 THR A O 1
ATOM 680 N N . ALA A 1 84 ? 6.791 -7.292 -6.644 1.00 75.75 84 ALA A N 1
ATOM 681 C CA . ALA A 1 84 ? 8.224 -7.569 -6.620 1.00 75.75 84 ALA A CA 1
ATOM 682 C C . ALA A 1 84 ? 8.612 -8.772 -7.496 1.00 75.75 84 ALA A C 1
ATOM 684 O O . ALA A 1 84 ? 9.761 -8.859 -7.934 1.00 75.75 84 ALA A O 1
ATOM 685 N N . TYR A 1 85 ? 7.705 -9.729 -7.702 1.00 74.50 85 TYR A N 1
ATOM 686 C CA . TYR A 1 85 ? 7.913 -10.844 -8.620 1.00 74.50 85 TYR A CA 1
AT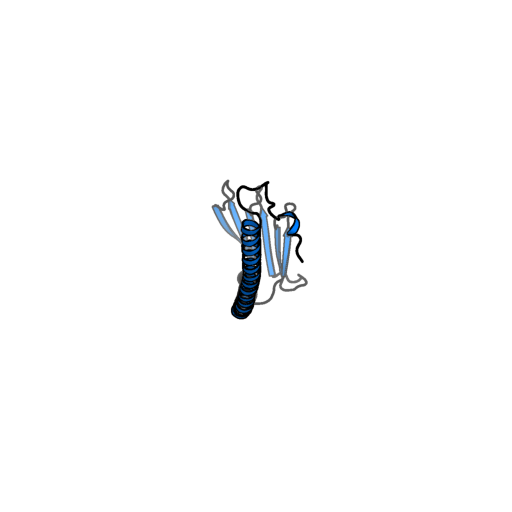OM 687 C C . TYR A 1 85 ? 7.752 -10.406 -10.075 1.00 74.50 85 TYR A C 1
ATOM 689 O O . TYR A 1 85 ? 8.583 -10.781 -10.890 1.00 74.50 85 TYR A O 1
ATOM 697 N N . GLU A 1 86 ? 6.753 -9.585 -10.402 1.00 70.75 86 GLU A N 1
ATOM 698 C CA . GLU A 1 86 ? 6.552 -9.042 -11.749 1.00 70.75 86 GLU A CA 1
ATOM 699 C C . GLU A 1 86 ? 7.775 -8.241 -12.209 1.00 70.75 86 GLU A C 1
ATOM 701 O O . GLU A 1 86 ? 8.314 -8.532 -13.276 1.00 70.75 86 GLU A O 1
ATOM 706 N N . ASP A 1 87 ? 8.294 -7.324 -11.383 1.00 68.75 87 ASP A N 1
ATOM 707 C CA . ASP A 1 87 ? 9.513 -6.563 -11.709 1.00 68.75 87 ASP A CA 1
ATOM 708 C C . ASP A 1 87 ? 10.714 -7.491 -11.970 1.00 68.75 87 ASP A C 1
ATOM 710 O O . ASP A 1 87 ? 11.433 -7.345 -12.962 1.00 68.75 87 ASP A O 1
ATOM 714 N N . ARG A 1 88 ? 10.887 -8.515 -11.122 1.00 67.62 88 ARG A N 1
ATOM 715 C CA . ARG A 1 88 ? 11.953 -9.514 -11.275 1.00 67.62 88 ARG A CA 1
ATOM 716 C C . ARG A 1 88 ? 11.776 -10.384 -12.512 1.00 67.62 88 ARG A C 1
ATOM 718 O O . ARG A 1 88 ? 12.751 -10.615 -13.217 1.00 67.62 88 ARG A O 1
ATOM 725 N N . PHE A 1 89 ? 10.563 -10.850 -12.788 1.00 64.38 89 PHE A N 1
ATOM 726 C CA . PHE A 1 89 ? 10.257 -11.719 -13.919 1.00 64.38 89 PHE A CA 1
ATOM 727 C C . PHE A 1 89 ? 10.442 -10.987 -15.247 1.00 64.38 89 PHE A C 1
ATOM 729 O O . PHE A 1 89 ? 11.098 -11.518 -16.140 1.00 64.38 89 PHE A O 1
ATOM 736 N N . PHE A 1 90 ? 9.930 -9.758 -15.377 1.00 64.88 90 PHE A N 1
ATOM 737 C CA . PHE A 1 90 ? 10.123 -8.967 -16.593 1.00 64.88 90 PHE A CA 1
ATOM 738 C C . PHE A 1 90 ? 11.607 -8.696 -16.853 1.00 64.88 90 PHE A C 1
ATOM 740 O O . PHE A 1 90 ? 12.071 -8.882 -17.977 1.00 64.88 90 PHE A O 1
ATOM 747 N N . LYS A 1 91 ? 12.384 -8.347 -15.823 1.00 64.69 91 LYS A N 1
ATOM 748 C CA . LYS A 1 91 ? 13.828 -8.107 -15.967 1.00 64.69 91 LYS A CA 1
ATOM 749 C C . LYS A 1 91 ? 14.609 -9.400 -16.243 1.00 64.69 91 LYS A C 1
ATOM 751 O O . LYS A 1 91 ? 15.471 -9.411 -17.117 1.00 64.69 91 LYS A O 1
ATOM 756 N N . ALA A 1 92 ? 14.263 -10.512 -15.597 1.00 64.75 92 ALA A N 1
ATOM 757 C CA . ALA A 1 92 ? 14.851 -11.826 -15.869 1.00 64.75 92 ALA A CA 1
ATOM 758 C C . ALA A 1 92 ? 14.589 -12.300 -17.308 1.00 64.75 92 ALA A C 1
ATOM 760 O O . ALA A 1 92 ? 15.507 -12.762 -17.986 1.00 64.75 92 ALA A O 1
ATOM 761 N N . LEU A 1 93 ? 13.358 -12.126 -17.800 1.00 65.25 93 LEU A N 1
ATOM 762 C CA . LEU A 1 93 ? 12.968 -12.475 -19.166 1.00 65.25 93 LEU A CA 1
ATOM 763 C C . LEU A 1 93 ? 13.693 -11.613 -20.208 1.00 65.25 93 LEU A C 1
ATOM 765 O O . LEU A 1 93 ? 14.128 -12.137 -21.231 1.00 65.25 93 LEU A O 1
ATOM 769 N N . ILE A 1 94 ? 13.837 -10.310 -19.949 1.00 63.09 94 ILE A N 1
ATOM 770 C CA . ILE A 1 94 ? 14.513 -9.380 -20.861 1.00 63.09 94 ILE A CA 1
ATOM 771 C C . ILE A 1 94 ? 16.018 -9.652 -20.908 1.00 63.09 94 ILE A C 1
ATOM 773 O O . ILE A 1 94 ? 16.589 -9.636 -21.991 1.00 63.09 94 ILE A O 1
ATOM 77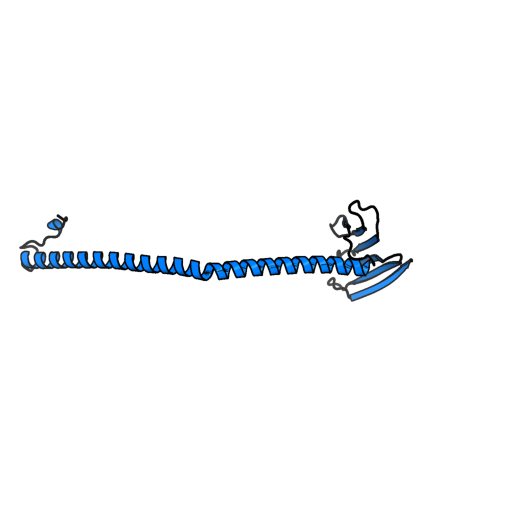7 N N . PHE A 1 95 ? 16.666 -9.928 -19.774 1.00 64.06 95 PHE A N 1
ATOM 778 C CA . PHE A 1 95 ? 18.128 -10.051 -19.711 1.00 64.06 95 PHE A CA 1
ATOM 779 C C . PHE A 1 95 ? 18.646 -11.498 -19.700 1.00 64.06 95 PHE A C 1
ATOM 781 O O . PHE A 1 95 ? 19.856 -11.713 -19.674 1.00 64.06 95 PHE A O 1
ATOM 788 N N . GLY A 1 96 ? 17.761 -12.500 -19.753 1.00 59.75 96 GLY A N 1
ATOM 789 C CA . GLY A 1 96 ? 18.136 -13.919 -19.816 1.00 59.75 96 GLY A CA 1
ATOM 790 C C . GLY A 1 96 ? 18.845 -14.437 -18.559 1.00 59.75 96 GLY A C 1
ATOM 791 O O . GLY A 1 96 ? 19.560 -15.437 -18.610 1.00 59.75 96 GLY A O 1
ATOM 792 N N . ILE A 1 97 ? 18.671 -13.746 -17.436 1.00 58.31 97 ILE A N 1
ATOM 793 C CA . ILE A 1 97 ? 19.250 -14.086 -16.136 1.00 58.31 97 ILE A CA 1
ATOM 794 C C . ILE A 1 97 ? 18.239 -14.919 -15.338 1.00 58.31 97 ILE A C 1
ATOM 796 O O . ILE A 1 97 ? 17.040 -14.666 -15.397 1.00 58.31 97 ILE A O 1
ATOM 800 N N . GLY A 1 98 ? 18.702 -15.947 -14.618 1.00 57.31 98 GLY A N 1
ATOM 801 C CA . GLY A 1 98 ? 17.843 -16.749 -13.730 1.00 57.31 98 GLY A CA 1
ATOM 802 C C . GLY A 1 98 ? 17.268 -15.931 -12.560 1.00 57.31 98 GLY A C 1
ATOM 803 O O . GLY A 1 98 ? 17.486 -14.728 -12.483 1.00 57.31 98 GLY A O 1
ATOM 804 N N . GLU A 1 99 ? 16.586 -16.581 -11.610 1.00 56.66 99 GLU A N 1
ATOM 805 C CA . GLU A 1 99 ? 15.883 -15.966 -10.453 1.00 56.66 99 GLU A CA 1
ATOM 806 C C . GLU A 1 99 ? 16.775 -15.199 -9.432 1.00 56.66 99 GLU A C 1
ATOM 808 O O . GLU A 1 99 ? 16.392 -15.000 -8.278 1.00 56.66 99 GLU A O 1
ATOM 813 N N . GLY A 1 100 ? 17.980 -14.773 -9.814 1.00 59.94 100 GLY A N 1
ATOM 814 C CA . GLY A 1 100 ? 18.869 -13.959 -8.991 1.00 59.94 100 GLY A CA 1
ATOM 815 C C . GLY A 1 100 ? 18.382 -12.515 -8.839 1.00 59.94 100 GLY A C 1
ATOM 816 O O . GLY A 1 100 ? 17.708 -11.963 -9.706 1.00 59.94 100 GLY A O 1
ATOM 817 N N . GLY A 1 101 ? 18.741 -11.885 -7.718 1.00 67.00 101 GLY A N 1
ATOM 818 C CA . GLY A 1 101 ? 18.579 -10.440 -7.560 1.00 67.00 101 GLY A CA 1
ATOM 819 C C . GLY A 1 101 ? 19.505 -9.683 -8.515 1.00 67.00 101 GLY A C 1
ATOM 820 O O . GLY A 1 101 ? 20.630 -10.114 -8.756 1.00 67.00 101 GLY A O 1
ATOM 821 N N . PHE A 1 102 ? 19.036 -8.554 -9.034 1.00 76.44 102 PHE A N 1
ATOM 822 C CA . PHE A 1 102 ? 19.842 -7.611 -9.806 1.00 76.44 102 PHE A CA 1
ATOM 823 C C . PHE A 1 102 ? 19.872 -6.264 -9.082 1.00 76.44 102 PHE A C 1
ATOM 825 O O . PHE A 1 102 ? 19.044 -5.975 -8.213 1.00 76.44 102 PHE A O 1
ATOM 832 N N . TYR A 1 103 ? 20.835 -5.438 -9.462 1.00 83.75 103 TYR A N 1
ATOM 833 C CA . TYR A 1 103 ? 20.994 -4.082 -8.964 1.00 83.75 103 TYR A CA 1
ATOM 834 C C . TYR A 1 103 ? 20.841 -3.105 -10.115 1.00 83.75 103 TYR A C 1
ATOM 836 O O . TYR A 1 103 ? 21.288 -3.369 -11.228 1.00 83.75 103 TYR A O 1
ATOM 844 N N . GLU A 1 104 ? 20.198 -1.982 -9.827 1.00 87.38 104 GLU A N 1
ATOM 845 C CA . GLU A 1 104 ? 19.901 -0.944 -10.804 1.00 87.38 104 GLU A CA 1
ATOM 846 C C . GLU A 1 104 ? 20.660 0.338 -10.447 1.00 87.38 104 GLU A C 1
ATOM 848 O O . GLU A 1 104 ? 20.852 0.686 -9.269 1.00 87.38 104 GLU A O 1
ATOM 853 N N . GLU A 1 105 ? 21.128 1.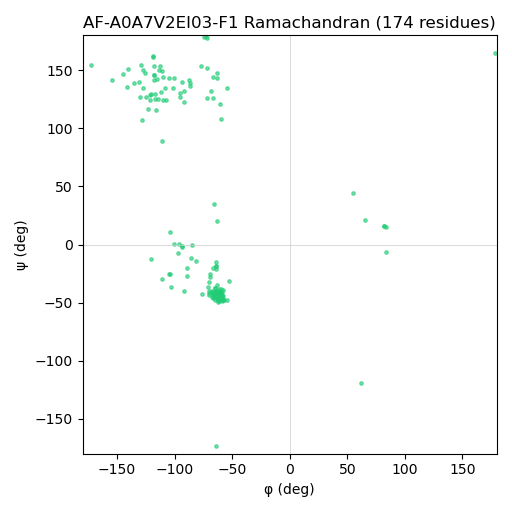025 -11.479 1.00 92.44 105 GLU A N 1
ATOM 854 C CA . GLU A 1 105 ? 21.636 2.388 -11.411 1.00 92.44 105 GLU A CA 1
ATOM 855 C C . GLU A 1 105 ? 20.970 3.210 -12.507 1.00 92.44 105 GLU A C 1
ATOM 857 O O . GLU A 1 105 ? 21.001 2.822 -13.672 1.00 92.44 105 GLU A O 1
ATOM 862 N N . VAL A 1 106 ? 20.372 4.337 -12.122 1.00 94.81 106 VAL A N 1
ATOM 863 C CA . VAL A 1 106 ? 19.705 5.256 -13.044 1.00 94.81 106 VAL A CA 1
ATOM 864 C C . VAL A 1 106 ? 20.437 6.587 -13.015 1.00 94.81 106 VAL A C 1
ATOM 866 O O . VAL A 1 106 ? 20.590 7.189 -11.949 1.00 94.81 106 VAL A O 1
ATOM 869 N N . THR A 1 107 ? 20.862 7.058 -14.181 1.00 96.69 107 THR A N 1
ATOM 870 C CA . THR A 1 107 ? 21.350 8.423 -14.368 1.00 96.69 107 THR A CA 1
ATOM 871 C C . THR A 1 107 ? 20.250 9.272 -14.990 1.00 96.69 107 THR A C 1
ATOM 873 O O . THR A 1 107 ? 19.454 8.801 -15.805 1.00 96.69 107 THR A O 1
ATOM 876 N N . TY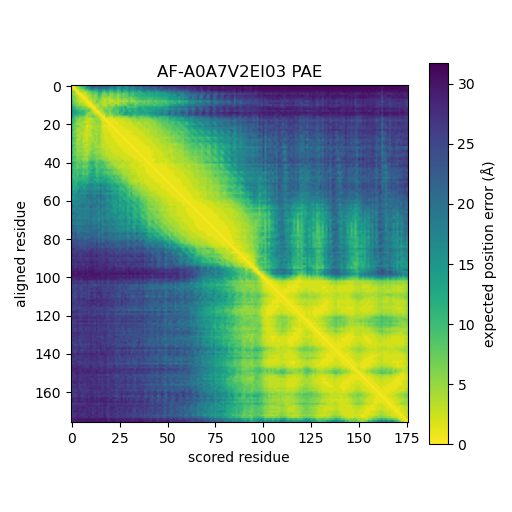R A 1 108 ? 20.185 10.531 -14.572 1.00 95.81 108 TYR A N 1
ATOM 877 C CA . TYR A 1 108 ? 19.168 11.477 -15.008 1.00 95.81 108 TYR A CA 1
ATOM 878 C C . TYR A 1 108 ? 19.828 12.645 -15.738 1.00 95.81 108 TYR A C 1
ATOM 880 O O . TYR A 1 108 ? 20.934 13.059 -15.383 1.00 95.81 108 TYR A O 1
ATOM 888 N N . ASP A 1 109 ? 19.141 13.182 -16.741 1.00 91.94 109 ASP A N 1
ATOM 889 C CA . ASP A 1 109 ? 19.536 14.420 -17.403 1.00 91.94 109 ASP A CA 1
ATOM 890 C C . ASP A 1 109 ? 19.308 15.652 -16.495 1.00 91.94 109 ASP A C 1
ATOM 892 O O . ASP A 1 109 ? 18.788 15.563 -15.379 1.00 91.94 109 ASP A O 1
ATOM 896 N N . ALA A 1 110 ? 19.686 16.840 -16.977 1.00 92.00 110 ALA A N 1
ATOM 897 C CA . ALA A 1 110 ? 19.520 18.094 -16.234 1.00 92.00 110 ALA A CA 1
ATOM 898 C C . ALA A 1 110 ? 18.050 18.475 -15.955 1.00 92.00 110 ALA A C 1
ATOM 900 O O . ALA A 1 110 ? 17.792 19.299 -15.078 1.00 92.00 110 ALA A O 1
ATOM 901 N N . ASN A 1 111 ? 17.102 17.890 -16.691 1.00 90.06 111 ASN A N 1
ATOM 902 C CA . ASN A 1 111 ? 15.666 18.101 -16.526 1.00 90.06 111 ASN A CA 1
ATOM 903 C C . ASN A 1 111 ? 15.028 17.051 -15.596 1.00 90.06 111 ASN A C 1
ATOM 905 O O . ASN A 1 111 ? 13.837 17.142 -15.308 1.00 90.06 111 ASN A O 1
ATOM 909 N N . GLY A 1 112 ? 15.808 16.082 -15.104 1.00 91.69 112 GLY A N 1
ATOM 910 C CA . GLY A 1 112 ? 15.334 15.005 -14.239 1.00 91.69 112 GLY A CA 1
ATOM 911 C C . GLY A 1 112 ? 14.716 13.824 -14.988 1.00 91.69 112 GLY A C 1
ATOM 912 O O . GLY A 1 112 ? 14.063 12.999 -14.351 1.00 91.69 112 GLY A O 1
ATOM 913 N N . ASN A 1 113 ? 14.913 13.707 -16.305 1.00 92.44 113 ASN A N 1
ATOM 914 C CA . ASN A 1 113 ? 14.468 12.540 -17.067 1.00 92.44 113 ASN A CA 1
ATOM 915 C C . ASN A 1 113 ? 15.539 11.434 -17.036 1.00 92.44 113 ASN A C 1
ATOM 917 O O . ASN A 1 113 ? 16.724 11.747 -17.176 1.00 92.44 113 ASN A O 1
ATOM 921 N N . PRO A 1 114 ? 15.171 10.145 -16.894 1.00 94.25 114 PRO A N 1
ATOM 922 C CA . PRO A 1 114 ? 16.131 9.039 -16.941 1.00 94.25 114 PRO A CA 1
ATOM 923 C C . PRO A 1 114 ? 16.862 8.979 -18.288 1.00 94.25 114 PRO A C 1
ATOM 925 O O . PRO A 1 114 ? 16.212 8.824 -19.318 1.00 94.25 114 PRO A O 1
ATOM 928 N N . GLN A 1 115 ? 18.190 9.072 -18.302 1.00 95.62 115 GLN A N 1
ATOM 929 C CA . GLN A 1 115 ? 19.000 9.033 -19.526 1.00 95.62 115 GLN A CA 1
ATOM 930 C C . GLN A 1 115 ? 19.678 7.676 -19.733 1.00 95.62 115 GLN A C 1
ATOM 932 O O . GLN A 1 115 ? 19.777 7.210 -20.867 1.00 95.62 115 GLN A O 1
ATOM 937 N N . GLU A 1 116 ? 20.128 7.031 -18.657 1.00 94.88 116 GLU A N 1
ATOM 938 C CA . GLU A 1 116 ? 20.739 5.705 -18.712 1.00 94.88 116 GLU A CA 1
ATOM 939 C C . GLU A 1 116 ? 20.311 4.867 -17.508 1.00 94.88 116 GLU A C 1
ATOM 941 O O . GLU A 1 116 ? 20.298 5.348 -16.376 1.00 94.88 116 GLU A O 1
ATOM 946 N N . ILE A 1 117 ? 19.952 3.612 -17.762 1.00 92.38 117 ILE A N 1
ATOM 947 C CA . ILE A 1 117 ? 19.601 2.618 -16.752 1.00 92.38 117 ILE A CA 1
ATOM 948 C C . ILE A 1 117 ? 20.529 1.427 -16.947 1.00 92.38 117 ILE A C 1
ATOM 950 O O . ILE A 1 117 ? 20.482 0.772 -17.988 1.00 92.38 117 ILE A O 1
ATOM 954 N N . ASN A 1 118 ? 21.354 1.146 -15.947 1.00 90.69 118 ASN A N 1
ATOM 955 C CA . ASN A 1 118 ? 22.310 0.048 -15.948 1.00 90.69 118 ASN A CA 1
ATOM 956 C C . ASN A 1 118 ? 21.863 -1.052 -14.983 1.00 90.69 118 ASN A C 1
ATOM 958 O O . ASN A 1 118 ? 21.486 -0.779 -13.840 1.00 90.69 118 ASN A O 1
ATOM 962 N N . PHE A 1 119 ? 21.945 -2.300 -15.442 1.00 86.38 119 PHE A N 1
ATOM 963 C CA . PHE A 1 119 ? 21.576 -3.488 -14.678 1.00 86.38 119 PHE A CA 1
ATOM 964 C C . PHE A 1 119 ? 22.819 -4.315 -14.357 1.00 86.38 119 PHE A C 1
ATOM 966 O O . PHE A 1 119 ? 23.615 -4.623 -15.247 1.00 86.38 119 PHE A O 1
ATOM 973 N N . PHE A 1 120 ? 22.965 -4.710 -13.094 1.00 85.06 120 PHE A N 1
ATOM 974 C CA . PHE A 1 120 ? 24.124 -5.441 -12.582 1.00 85.06 120 PHE A CA 1
ATOM 975 C C . PHE A 1 120 ? 23.711 -6.712 -11.843 1.00 85.06 120 PHE A C 1
ATOM 977 O O . PHE A 1 120 ? 22.655 -6.756 -11.212 1.00 85.06 120 PHE A O 1
ATOM 984 N N . THR A 1 121 ? 24.567 -7.733 -11.860 1.00 82.88 121 THR A N 1
ATOM 985 C CA . THR A 1 121 ? 24.362 -8.977 -11.088 1.00 82.88 121 THR A CA 1
ATOM 986 C C . THR A 1 121 ? 24.880 -8.901 -9.655 1.00 82.88 121 THR A C 1
ATOM 988 O O . THR A 1 121 ? 24.585 -9.785 -8.853 1.00 82.88 121 THR A O 1
ATOM 991 N N . ASP A 1 122 ? 25.655 -7.872 -9.315 1.00 83.69 122 ASP A N 1
ATOM 992 C CA . ASP A 1 122 ? 26.295 -7.712 -8.012 1.00 83.69 122 ASP A CA 1
ATOM 993 C C . ASP A 1 122 ? 25.960 -6.370 -7.353 1.00 83.69 122 ASP A C 1
ATOM 995 O O . ASP A 1 122 ? 25.818 -5.338 -8.010 1.00 83.69 122 ASP A O 1
ATOM 999 N N . SER A 1 123 ? 25.893 -6.373 -6.018 1.00 84.94 123 SER A N 1
ATOM 1000 C CA . SER A 1 123 ? 25.587 -5.175 -5.223 1.00 84.94 123 SER A CA 1
ATOM 1001 C C . SER A 1 123 ? 26.642 -4.082 -5.339 1.00 84.94 123 SER A C 1
ATOM 1003 O O . SER A 1 123 ? 26.357 -2.916 -5.063 1.00 84.94 123 SER A O 1
ATOM 1005 N N . THR A 1 124 ? 27.855 -4.452 -5.746 1.00 90.19 124 THR A N 1
ATOM 1006 C CA . THR A 1 124 ? 28.969 -3.535 -5.968 1.00 90.19 124 THR A CA 1
ATOM 1007 C C . THR A 1 124 ? 28.962 -2.899 -7.360 1.00 90.19 124 THR A C 1
ATOM 1009 O O . THR A 1 124 ? 29.813 -2.051 -7.618 1.00 90.19 124 THR A O 1
ATOM 1012 N N . ARG A 1 125 ? 27.981 -3.232 -8.217 1.00 87.81 125 ARG A N 1
ATOM 1013 C CA . ARG A 1 125 ? 27.786 -2.689 -9.573 1.00 87.81 125 ARG A CA 1
ATOM 1014 C C . ARG A 1 125 ? 29.014 -2.821 -10.477 1.00 87.81 125 ARG A C 1
ATOM 1016 O O . ARG A 1 125 ? 29.397 -1.890 -11.178 1.00 87.81 125 ARG A O 1
ATOM 1023 N N . THR A 1 126 ? 29.657 -3.982 -10.453 1.00 87.00 126 THR A N 1
ATOM 1024 C CA . THR A 1 126 ? 30.881 -4.237 -11.230 1.00 87.00 126 THR A CA 1
ATOM 1025 C C . THR A 1 126 ? 30.637 -5.088 -12.472 1.00 87.00 126 THR A C 1
ATOM 1027 O O . THR A 1 126 ? 31.380 -4.981 -13.447 1.00 87.00 126 THR A O 1
ATOM 1030 N N . GLN A 1 127 ? 29.584 -5.902 -12.474 1.00 86.50 127 GLN A N 1
ATOM 1031 C CA . GLN A 1 127 ? 29.234 -6.811 -13.555 1.00 86.50 127 GLN A CA 1
ATOM 1032 C C . GLN A 1 127 ? 27.951 -6.340 -14.249 1.00 86.50 127 GLN A C 1
ATOM 1034 O O . GLN A 1 127 ? 26.843 -6.721 -13.870 1.00 86.50 127 GLN A O 1
ATOM 1039 N N . LEU A 1 128 ? 28.116 -5.491 -15.269 1.00 86.38 128 LEU A N 1
ATOM 1040 C CA . LEU A 1 128 ? 27.022 -5.011 -16.114 1.00 86.38 128 LEU A CA 1
ATOM 1041 C C . LEU A 1 128 ? 26.475 -6.157 -16.973 1.00 86.38 128 LEU A C 1
ATOM 1043 O O . LEU A 1 128 ? 27.234 -6.867 -17.632 1.00 86.38 128 LEU A O 1
ATOM 1047 N N . ILE A 1 129 ? 25.156 -6.303 -16.989 1.00 82.94 129 ILE A N 1
ATOM 1048 C CA . ILE A 1 129 ? 24.449 -7.336 -17.761 1.00 82.94 129 ILE A CA 1
ATOM 1049 C C . ILE A 1 129 ? 23.467 -6.770 -18.784 1.00 82.94 129 ILE A C 1
ATOM 1051 O O . ILE A 1 129 ? 22.998 -7.492 -19.659 1.00 82.94 129 ILE A O 1
ATOM 1055 N N . GLY A 1 130 ? 23.170 -5.480 -18.692 1.00 84.69 130 GLY A N 1
ATOM 1056 C CA . GLY A 1 130 ? 22.307 -4.792 -19.629 1.00 84.69 130 GLY A CA 1
ATOM 1057 C C . GLY A 1 130 ? 22.308 -3.303 -19.349 1.00 84.69 130 GLY A C 1
ATOM 1058 O O . GLY A 1 130 ? 22.551 -2.870 -18.221 1.00 84.69 130 GLY A O 1
ATOM 1059 N N . SER A 1 131 ? 22.024 -2.529 -20.383 1.00 88.75 131 SER A N 1
ATOM 1060 C CA . SER A 1 131 ? 21.819 -1.095 -20.262 1.00 88.75 131 SER A CA 1
ATOM 1061 C C . SER A 1 131 ? 20.678 -0.651 -21.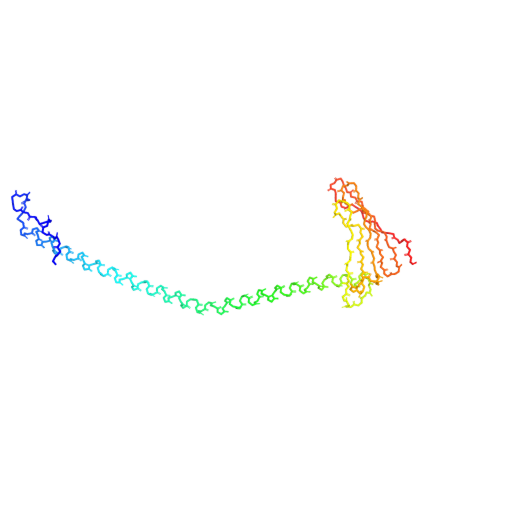163 1.00 88.75 131 SER A C 1
ATOM 1063 O O . SER A 1 131 ? 20.404 -1.275 -22.193 1.00 88.75 131 SER A O 1
ATOM 1065 N N . ILE A 1 132 ? 20.005 0.416 -20.749 1.00 92.38 132 ILE A N 1
ATOM 1066 C CA . ILE A 1 132 ? 19.007 1.145 -21.525 1.00 92.38 132 ILE A CA 1
ATOM 1067 C C . ILE A 1 132 ? 19.458 2.601 -21.561 1.00 92.38 132 ILE A C 1
ATOM 1069 O O . ILE A 1 132 ? 19.690 3.194 -20.516 1.00 92.38 132 ILE A O 1
ATOM 1073 N N . GLN A 1 133 ? 19.557 3.182 -22.748 1.00 95.00 133 GLN A N 1
ATOM 1074 C CA . GLN A 1 133 ? 19.854 4.593 -22.965 1.00 95.00 133 GLN A CA 1
ATOM 1075 C C . GLN A 1 133 ? 18.668 5.252 -23.653 1.00 95.00 133 GLN A C 1
ATOM 1077 O O . GLN A 1 133 ? 18.187 4.752 -24.670 1.00 95.00 133 GLN A O 1
ATOM 1082 N N . ILE A 1 134 ? 18.213 6.377 -23.112 1.00 97.12 134 ILE A N 1
ATOM 1083 C CA . ILE A 1 134 ? 17.015 7.077 -23.569 1.00 97.12 134 ILE A CA 1
ATOM 1084 C C . ILE A 1 134 ? 17.405 8.487 -24.003 1.00 97.12 134 ILE A C 1
ATOM 1086 O O . ILE A 1 134 ? 18.058 9.228 -23.269 1.00 97.12 134 ILE A O 1
ATOM 1090 N N . THR A 1 135 ? 16.985 8.870 -25.204 1.00 96.12 135 THR A N 1
ATOM 1091 C CA . THR A 1 135 ? 17.011 10.259 -25.660 1.00 96.12 135 THR A CA 1
ATOM 1092 C C . THR A 1 135 ? 15.592 10.781 -25.767 1.00 96.12 135 THR A C 1
ATOM 1094 O O . THR A 1 135 ? 14.673 10.053 -26.146 1.00 96.12 135 THR A O 1
ATOM 1097 N N . TYR A 1 136 ? 15.416 12.053 -25.433 1.00 95.19 136 TYR A N 1
ATOM 1098 C CA . TYR A 1 136 ? 14.118 12.711 -25.424 1.00 95.19 136 TYR A CA 1
ATOM 1099 C C . TYR A 1 136 ? 14.033 13.743 -26.544 1.00 95.19 136 TYR A C 1
ATOM 1101 O O . TYR A 1 136 ? 15.040 14.335 -26.942 1.00 95.19 136 TYR A O 1
ATOM 1109 N N . ASP A 1 137 ? 12.826 13.952 -27.058 1.00 92.31 137 ASP A N 1
ATOM 1110 C CA . ASP A 1 137 ? 12.530 15.082 -27.930 1.00 92.31 137 ASP A CA 1
ATOM 1111 C C . ASP A 1 137 ? 12.474 16.407 -27.137 1.00 92.31 137 ASP A C 1
ATOM 1113 O O . ASP A 1 137 ? 12.639 16.451 -25.916 1.00 92.31 137 ASP A O 1
ATOM 1117 N N . LEU A 1 138 ? 12.222 17.518 -27.836 1.00 89.75 138 LEU A N 1
ATOM 1118 C CA . LEU A 1 138 ? 12.112 18.849 -27.222 1.00 89.75 138 LEU A CA 1
ATOM 1119 C C . LEU A 1 138 ? 10.934 18.989 -26.241 1.00 89.75 138 LEU A C 1
ATOM 1121 O O . LEU A 1 138 ? 10.931 19.919 -25.438 1.00 89.75 138 LEU A O 1
ATOM 1125 N N . ASN A 1 139 ? 9.945 18.098 -26.317 1.00 90.00 139 ASN A N 1
ATOM 1126 C CA . ASN A 1 139 ? 8.778 18.083 -25.439 1.00 90.00 139 ASN A CA 1
ATOM 1127 C C . ASN A 1 139 ? 8.979 17.155 -24.229 1.00 90.00 139 ASN A C 1
ATOM 1129 O O . ASN A 1 139 ? 8.088 17.064 -23.387 1.00 90.00 139 ASN A O 1
ATOM 1133 N N . GLY A 1 140 ? 10.130 16.481 -24.127 1.00 90.25 140 GLY A N 1
ATOM 1134 C CA . GLY A 1 140 ? 10.428 15.540 -23.052 1.00 90.25 140 GLY A CA 1
ATOM 1135 C C . GLY A 1 140 ? 9.840 14.143 -23.261 1.00 90.25 140 GLY A C 1
ATOM 1136 O O . GLY A 1 140 ? 9.790 13.372 -22.307 1.00 90.25 140 GLY A O 1
ATOM 1137 N N . ASN A 1 141 ? 9.410 13.781 -24.476 1.00 92.69 141 ASN A N 1
ATOM 1138 C CA . ASN A 1 141 ? 8.963 12.416 -24.772 1.00 92.69 141 ASN A CA 1
ATOM 1139 C C . ASN A 1 141 ? 10.152 11.534 -25.195 1.00 92.69 141 ASN A C 1
ATOM 1141 O O . ASN A 1 141 ? 11.004 12.012 -25.949 1.00 92.69 141 ASN A O 1
ATOM 1145 N N . PRO A 1 142 ? 10.222 10.251 -24.784 1.00 95.62 142 PRO A N 1
ATOM 1146 C CA . PRO A 1 142 ? 11.279 9.333 -25.217 1.00 95.62 142 PRO A CA 1
ATOM 1147 C C . PRO A 1 142 ? 11.281 9.150 -26.740 1.00 95.62 142 PRO A C 1
ATOM 1149 O O . PRO A 1 142 ? 10.388 8.504 -27.280 1.00 95.62 142 PRO A O 1
ATOM 1152 N N . ALA A 1 143 ? 12.268 9.699 -27.441 1.00 95.19 143 ALA A N 1
ATOM 1153 C CA . ALA A 1 143 ? 12.364 9.665 -28.900 1.00 95.19 143 ALA A CA 1
ATOM 1154 C C . ALA A 1 143 ? 13.176 8.465 -29.403 1.00 95.19 143 ALA A C 1
ATOM 1156 O O . ALA A 1 143 ? 12.803 7.834 -30.395 1.00 95.19 143 ALA A O 1
ATOM 1157 N N . GLN A 1 144 ? 14.273 8.124 -28.720 1.00 96.19 144 GLN A N 1
ATOM 1158 C CA . GLN A 1 144 ? 15.050 6.921 -29.020 1.00 96.19 144 GLN A CA 1
ATOM 1159 C C . GLN A 1 144 ? 15.417 6.176 -27.745 1.00 96.19 144 GLN A C 1
ATOM 1161 O O . GLN A 1 144 ? 15.794 6.781 -26.745 1.00 96.19 144 GLN A O 1
ATOM 1166 N N . ILE A 1 145 ? 15.329 4.851 -27.805 1.00 96.38 145 ILE A N 1
ATOM 1167 C CA . ILE A 1 145 ? 15.664 3.950 -26.707 1.00 96.38 145 ILE A CA 1
ATOM 1168 C C . ILE A 1 145 ? 16.638 2.915 -27.259 1.00 96.38 145 ILE A C 1
ATOM 1170 O O . ILE A 1 145 ? 16.245 2.041 -28.031 1.00 96.38 145 ILE A O 1
ATOM 1174 N N . ASN A 1 146 ? 17.910 3.013 -26.888 1.00 94.75 146 ASN A N 1
ATOM 1175 C CA . ASN A 1 146 ? 18.883 1.963 -27.172 1.00 94.75 146 ASN A CA 1
ATOM 1176 C C . ASN A 1 146 ? 18.918 1.013 -25.979 1.00 94.75 146 ASN A C 1
ATOM 1178 O O . ASN A 1 146 ? 19.025 1.474 -24.849 1.00 94.75 146 ASN A O 1
ATOM 1182 N N . TYR A 1 147 ? 18.853 -0.293 -26.199 1.00 90.62 147 TYR A N 1
ATOM 1183 C CA . TYR A 1 147 ? 18.968 -1.254 -25.107 1.00 90.62 147 TYR A CA 1
ATOM 1184 C C . TYR A 1 147 ? 19.704 -2.513 -25.539 1.00 90.62 147 TYR A C 1
ATOM 1186 O O . TYR A 1 147 ? 19.606 -2.945 -26.688 1.00 90.62 147 TYR A O 1
ATOM 1194 N N . THR A 1 148 ? 20.442 -3.109 -24.608 1.00 85.88 148 THR A N 1
ATOM 1195 C CA . THR A 1 148 ? 21.211 -4.333 -24.856 1.00 85.88 148 THR A CA 1
ATOM 1196 C C . THR A 1 148 ? 20.551 -5.516 -24.161 1.00 85.88 148 THR A C 1
ATOM 1198 O O . THR A 1 148 ? 20.344 -5.481 -22.951 1.00 85.88 148 THR A O 1
ATOM 1201 N N . ILE A 1 149 ? 20.242 -6.567 -24.922 1.00 76.75 149 ILE A N 1
ATOM 1202 C CA . ILE A 1 149 ? 19.761 -7.857 -24.413 1.00 76.75 149 ILE A CA 1
ATOM 1203 C C . ILE A 1 149 ? 20.796 -8.921 -24.770 1.00 76.75 149 ILE A C 1
ATOM 1205 O O . ILE A 1 149 ? 21.033 -9.206 -25.947 1.00 76.75 149 ILE A O 1
ATOM 1209 N N . GLY A 1 150 ? 21.417 -9.518 -23.752 1.00 74.50 150 GLY A N 1
ATOM 1210 C CA . GLY A 1 150 ? 22.544 -10.423 -23.957 1.00 74.50 150 GLY A CA 1
ATOM 1211 C C . GLY A 1 150 ? 23.709 -9.684 -24.618 1.00 74.50 150 GLY A C 1
ATOM 1212 O O . GLY A 1 150 ? 24.224 -8.725 -24.053 1.00 74.50 150 GLY A O 1
ATOM 1213 N N . GLN A 1 151 ? 24.119 -10.118 -25.812 1.00 80.50 151 GLN A N 1
ATOM 1214 C CA . GLN A 1 151 ? 25.161 -9.432 -26.595 1.00 80.50 151 GLN A CA 1
ATOM 1215 C C . GLN A 1 151 ? 24.594 -8.494 -27.668 1.00 80.50 151 GLN A C 1
ATOM 1217 O O . GLN A 1 151 ? 25.326 -7.727 -28.277 1.00 80.50 151 GLN A O 1
ATOM 1222 N N . THR A 1 152 ? 23.279 -8.509 -27.889 1.00 84.56 152 THR A N 1
ATOM 1223 C CA . THR A 1 152 ? 22.662 -7.756 -28.981 1.00 84.56 152 THR A CA 1
ATOM 1224 C C . THR A 1 152 ? 22.160 -6.402 -28.506 1.00 84.56 152 THR A C 1
ATOM 1226 O O . THR A 1 152 ? 21.356 -6.321 -27.576 1.00 84.56 152 THR A O 1
ATOM 1229 N N . THR A 1 153 ? 22.575 -5.337 -29.187 1.00 91.44 153 THR A N 1
ATOM 1230 C CA . THR A 1 153 ? 22.049 -3.986 -28.977 1.00 91.44 153 THR A CA 1
ATOM 1231 C C . THR A 1 153 ? 20.939 -3.695 -29.978 1.00 91.44 153 THR A C 1
ATOM 1233 O O . THR A 1 153 ? 21.104 -3.861 -31.188 1.00 91.44 153 THR A O 1
ATOM 1236 N N . TYR A 1 154 ? 19.817 -3.202 -29.472 1.00 92.56 154 TYR A N 1
ATOM 1237 C CA . TYR A 1 154 ? 18.665 -2.749 -30.237 1.00 92.56 154 TYR A CA 1
ATOM 1238 C C . TYR A 1 154 ? 18.509 -1.239 -30.100 1.00 92.56 154 TYR A C 1
ATOM 1240 O O . TYR A 1 154 ? 18.881 -0.659 -29.080 1.00 92.56 154 TYR A O 1
ATOM 1248 N N . ARG A 1 155 ? 17.903 -0.614 -31.106 1.00 95.75 155 ARG A N 1
ATOM 1249 C CA . ARG A 1 155 ? 17.365 0.742 -31.018 1.00 95.75 155 ARG A CA 1
ATOM 1250 C C . ARG A 1 155 ? 15.891 0.719 -31.336 1.00 95.75 155 ARG A C 1
ATOM 1252 O O . ARG A 1 155 ? 15.497 0.237 -32.394 1.00 95.75 155 ARG A O 1
ATOM 1259 N N . GLN A 1 156 ? 15.102 1.314 -30.459 1.00 96.44 156 GLN A N 1
ATOM 1260 C CA . GLN A 1 156 ? 13.738 1.713 -30.741 1.00 96.44 156 GLN A CA 1
ATOM 1261 C C . GLN A 1 156 ? 13.681 3.209 -31.026 1.00 96.44 156 GLN A C 1
ATOM 1263 O O . GLN A 1 156 ? 14.282 4.004 -30.309 1.00 96.44 156 GLN A O 1
ATOM 1268 N N . THR A 1 157 ? 12.955 3.589 -32.073 1.00 97.00 157 THR A N 1
ATOM 1269 C CA . THR A 1 157 ? 12.610 4.986 -32.361 1.00 97.00 157 THR A CA 1
ATOM 1270 C C . THR A 1 157 ? 11.104 5.144 -32.229 1.00 97.00 157 THR A C 1
ATOM 1272 O O . THR A 1 157 ? 10.351 4.412 -32.883 1.00 97.00 157 THR A O 1
ATOM 1275 N N . VAL A 1 158 ? 10.680 6.088 -31.391 1.00 96.75 158 VAL A N 1
ATOM 1276 C CA . VAL A 1 158 ? 9.274 6.394 -31.126 1.00 96.75 158 VAL A CA 1
ATOM 1277 C C . VAL A 1 158 ? 8.947 7.753 -31.729 1.00 96.75 158 VAL A C 1
ATOM 1279 O O . VAL A 1 158 ? 9.596 8.750 -31.425 1.00 96.75 158 VAL A O 1
ATOM 1282 N N . ASN A 1 159 ? 7.928 7.790 -32.583 1.00 95.31 159 ASN A N 1
ATOM 1283 C CA . ASN A 1 159 ? 7.387 9.036 -33.117 1.00 95.31 159 ASN A CA 1
ATOM 1284 C C . ASN A 1 159 ? 6.067 9.346 -32.421 1.00 95.31 159 ASN A C 1
ATOM 1286 O O . ASN A 1 159 ? 5.273 8.431 -32.189 1.00 95.31 159 ASN A O 1
ATOM 1290 N N . TYR A 1 160 ? 5.815 10.626 -32.161 1.00 95.25 160 TYR A N 1
ATOM 1291 C CA . TYR A 1 160 ? 4.619 11.108 -31.473 1.00 95.25 160 TYR A CA 1
ATOM 1292 C C . TYR A 1 160 ? 3.784 12.022 -32.374 1.00 95.25 160 TYR A C 1
ATOM 1294 O O . TYR A 1 160 ? 4.306 12.659 -33.291 1.00 95.25 160 TYR A O 1
ATOM 1302 N N . ASP A 1 161 ? 2.478 12.080 -32.120 1.00 93.94 161 ASP A N 1
ATOM 1303 C CA . ASP A 1 161 ? 1.614 13.125 -32.664 1.00 93.94 161 ASP A CA 1
ATOM 1304 C C . ASP A 1 161 ? 1.827 14.467 -31.936 1.00 93.94 161 ASP A C 1
ATOM 1306 O O . ASP A 1 161 ? 2.592 14.582 -30.978 1.00 93.94 161 ASP A O 1
ATOM 1310 N N . ALA A 1 162 ? 1.113 15.507 -32.377 1.00 92.12 162 ALA A N 1
ATOM 1311 C CA . ALA A 1 162 ? 1.182 16.838 -31.772 1.00 92.12 162 ALA A CA 1
ATOM 1312 C C . ALA A 1 162 ? 0.684 16.900 -30.312 1.00 92.12 162 ALA A C 1
ATOM 1314 O O . ALA A 1 162 ? 0.944 17.890 -29.632 1.00 92.12 162 ALA A O 1
ATOM 1315 N N . ASN A 1 163 ? -0.028 15.876 -29.834 1.00 92.75 163 ASN A N 1
ATOM 1316 C CA . ASN A 1 163 ? -0.524 15.785 -28.462 1.00 92.75 163 ASN A CA 1
ATOM 1317 C C . ASN A 1 163 ? 0.408 14.959 -27.557 1.00 92.75 163 ASN A C 1
ATOM 1319 O O . ASN A 1 163 ? 0.095 14.785 -26.382 1.00 92.75 163 ASN A O 1
ATOM 1323 N N . GLY A 1 164 ? 1.526 14.442 -28.083 1.00 89.81 164 GLY A N 1
ATOM 1324 C CA . GLY A 1 164 ? 2.452 13.589 -27.337 1.00 89.81 164 GLY A CA 1
ATOM 1325 C C . GLY A 1 164 ? 2.023 12.122 -27.253 1.00 89.81 164 GLY A C 1
ATOM 1326 O O . GLY A 1 164 ? 2.568 11.381 -26.440 1.00 89.81 164 GLY A O 1
ATOM 1327 N N . ASN A 1 165 ? 1.075 11.663 -28.079 1.00 91.94 165 ASN A N 1
ATOM 1328 C CA . ASN A 1 165 ? 0.733 10.240 -28.148 1.00 91.94 165 ASN A CA 1
ATOM 1329 C C . ASN A 1 165 ? 1.657 9.518 -29.138 1.00 91.94 165 ASN A C 1
ATOM 1331 O O . ASN A 1 165 ? 1.863 10.026 -30.243 1.00 91.94 165 ASN A O 1
ATOM 1335 N N . PRO A 1 166 ? 2.184 8.325 -28.808 1.00 92.56 166 PRO A N 1
ATOM 1336 C CA . PRO A 1 166 ? 3.026 7.572 -29.729 1.00 92.56 166 PRO A CA 1
ATOM 1337 C C . PRO A 1 166 ? 2.213 7.104 -30.945 1.00 92.56 166 PRO A C 1
ATOM 1339 O O . PRO A 1 166 ? 1.190 6.435 -30.805 1.00 92.56 166 PRO A O 1
ATOM 1342 N N . VAL A 1 167 ? 2.684 7.433 -32.150 1.00 95.94 167 VAL A N 1
ATOM 1343 C CA . VAL A 1 167 ? 2.051 7.068 -33.433 1.00 95.94 167 VAL A CA 1
ATOM 1344 C C . VAL A 1 167 ? 2.769 5.940 -34.162 1.00 95.94 167 VAL A C 1
ATOM 1346 O O . VAL A 1 167 ? 2.156 5.228 -34.954 1.00 95.94 167 VAL A O 1
ATOM 1349 N N . SER A 1 168 ? 4.065 5.752 -33.912 1.00 94.62 168 SER A N 1
ATOM 1350 C CA . SER A 1 168 ? 4.814 4.623 -34.461 1.00 94.62 168 SER A CA 1
ATOM 1351 C C . SER A 1 168 ? 6.011 4.289 -33.589 1.00 94.62 168 SER A C 1
ATOM 1353 O O . SER A 1 168 ? 6.717 5.198 -33.152 1.00 94.62 168 SER A O 1
ATOM 1355 N N . ILE A 1 169 ? 6.284 2.997 -33.435 1.00 95.19 169 ILE A N 1
ATOM 1356 C CA . ILE A 1 169 ? 7.500 2.481 -32.812 1.00 95.19 169 ILE A CA 1
ATOM 1357 C C . ILE A 1 169 ? 8.188 1.598 -33.848 1.00 95.19 169 ILE A C 1
ATOM 1359 O O . ILE A 1 169 ? 7.578 0.678 -34.391 1.00 95.19 169 ILE A O 1
ATOM 1363 N N . THR A 1 170 ? 9.447 1.899 -34.145 1.00 95.62 170 THR A N 1
ATOM 1364 C CA . THR A 1 170 ? 10.288 1.092 -35.040 1.00 95.62 170 THR A CA 1
ATOM 1365 C C . THR A 1 170 ? 11.474 0.553 -34.264 1.00 95.62 170 THR A C 1
ATOM 1367 O O . THR A 1 170 ? 11.957 1.231 -33.362 1.00 95.62 170 THR A O 1
ATOM 1370 N N . GLN A 1 171 ? 11.926 -0.656 -34.596 1.00 94.75 171 GLN A N 1
ATOM 1371 C CA . GLN A 1 171 ? 13.059 -1.300 -33.938 1.00 94.75 171 GLN A CA 1
ATOM 1372 C C . GLN A 1 171 ? 14.086 -1.761 -34.969 1.00 94.75 171 GLN A C 1
ATOM 1374 O O . GLN A 1 171 ? 13.729 -2.398 -35.960 1.00 94.75 171 GLN A O 1
ATOM 1379 N N . GLU A 1 172 ? 15.356 -1.484 -34.700 1.00 95.00 172 GLU A N 1
ATOM 1380 C CA . GLU A 1 172 ? 16.497 -1.963 -35.477 1.00 95.00 172 GLU A CA 1
ATOM 1381 C C . GLU A 1 172 ? 17.544 -2.617 -34.568 1.00 95.00 172 GLU A C 1
ATOM 1383 O O . GLU A 1 172 ? 17.629 -2.322 -33.374 1.00 95.00 172 GLU A O 1
ATOM 1388 N N . VAL A 1 173 ? 18.334 -3.530 -35.132 1.00 94.69 173 VAL A N 1
ATOM 1389 C CA . VAL A 1 173 ? 19.481 -4.143 -34.451 1.00 94.69 173 VAL A CA 1
ATOM 1390 C C . VAL A 1 173 ? 20.715 -3.313 -34.784 1.00 94.69 173 VAL A C 1
ATOM 1392 O O . VAL A 1 173 ? 21.039 -3.144 -35.957 1.00 94.69 173 VAL A O 1
ATOM 1395 N N . LEU A 1 174 ? 21.396 -2.797 -33.764 1.00 91.00 174 LEU A N 1
ATOM 1396 C CA . LEU A 1 174 ? 22.611 -1.996 -33.923 1.00 91.00 174 LEU A CA 1
ATOM 1397 C C . LEU A 1 174 ? 23.887 -2.849 -33.939 1.00 91.00 174 LEU A C 1
ATOM 1399 O O . LEU A 1 174 ? 24.880 -2.438 -34.537 1.00 91.00 174 LEU A O 1
ATOM 1403 N N . GLY A 1 175 ? 23.872 -4.023 -33.302 1.00 84.62 175 GLY A N 1
ATOM 1404 C CA . GLY A 1 175 ? 25.022 -4.928 -33.236 1.00 84.62 175 GLY A CA 1
ATOM 1405 C C . GLY A 1 175 ? 24.753 -6.183 -32.404 1.00 84.62 175 GLY A C 1
ATOM 1406 O O . GLY A 1 175 ? 23.766 -6.225 -31.671 1.00 84.62 175 GLY A O 1
ATOM 1407 N N . VAL A 1 176 ? 25.626 -7.187 -32.546 1.00 70.25 176 VAL A N 1
ATOM 1408 C CA . VAL A 1 176 ? 25.697 -8.443 -31.769 1.00 70.25 176 VAL A CA 1
ATOM 1409 C C . VAL A 1 176 ? 27.119 -8.607 -31.253 1.00 70.25 176 VAL A C 1
ATOM 1411 O O . VAL A 1 176 ? 28.040 -8.229 -32.014 1.00 70.25 176 VAL A O 1
#

Radius of gyration: 42.52 Å; Cα contacts (8 Å, |Δi|>4): 184; chains: 1; bounding box: 90×55×91 Å